Protein AF-A0A8H9K4C8-F1 (afdb_monomer_lite)

Radius of gyration: 15.58 Å; chains: 1; bounding box: 50×40×23 Å

Sequence (76 aa):
MELQRSFTTPHSYSALEKEIEMAEALIENDGTAFPDCTFEDGYIACMKFVLGHLGSNVREEYEDMLSERNNEEDAA

Secondary structure (DSSP, 8-state):
----PPP--SS-HHHHHHHHHHHHHHHHHHS-S-SSS-HHHHHHHHHHHHTTSS--SSHHHHHHHHHHHHHHHHT-

Organism: Vibrio parahaemolyticus (NCBI:txid670)

Foldseek 3Di:
DPPPPDDDFPDDPVVLVVLVVLQVVCCVVPVGLCPPDDPVVVVVQNVCCRNVVDPRSRVVVSVVVVVVVVVVVVVD

pLDDT: mean 89.48, std 9.09, range [55.53, 97.75]

Structure (mmCIF, N/CA/C/O backbone):
data_AF-A0A8H9K4C8-F1
#
_entry.id   AF-A0A8H9K4C8-F1
#
loop_
_atom_site.group_PDB
_atom_site.id
_atom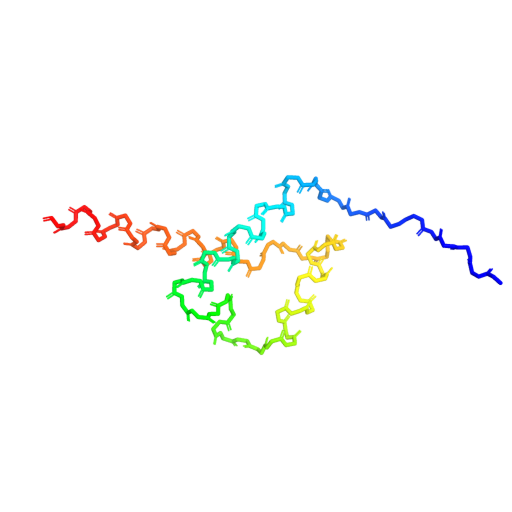_site.type_symbol
_atom_site.label_atom_id
_atom_site.label_alt_id
_atom_site.label_comp_id
_atom_site.label_asym_id
_atom_site.label_entity_id
_atom_site.label_seq_id
_atom_site.pdbx_PDB_ins_code
_atom_site.Cartn_x
_atom_site.Cartn_y
_atom_site.Cartn_z
_atom_site.occupancy
_atom_site.B_iso_or_equiv
_atom_site.auth_seq_id
_atom_site.auth_comp_id
_atom_site.auth_asym_id
_atom_site.auth_atom_id
_atom_site.pdbx_PDB_model_num
ATOM 1 N N . MET A 1 1 ? 29.220 -20.732 -0.769 1.00 55.53 1 MET A N 1
ATOM 2 C CA . MET A 1 1 ? 28.882 -19.296 -0.743 1.00 55.53 1 MET A CA 1
ATOM 3 C C . MET A 1 1 ? 27.928 -19.053 -1.890 1.00 55.53 1 MET A C 1
ATOM 5 O O . MET A 1 1 ? 28.335 -19.231 -3.031 1.00 55.53 1 MET A O 1
ATOM 9 N N . GLU A 1 2 ? 26.661 -18.766 -1.599 1.00 71.88 2 GLU A N 1
ATOM 10 C CA . GLU A 1 2 ? 25.733 -18.311 -2.635 1.00 71.88 2 GLU A CA 1
ATOM 11 C C . GLU A 1 2 ? 26.146 -16.908 -3.073 1.00 71.88 2 GLU A C 1
ATOM 13 O O . GLU A 1 2 ? 26.465 -16.055 -2.244 1.00 71.88 2 GLU A O 1
ATOM 18 N N . LEU A 1 3 ? 26.205 -16.689 -4.385 1.00 68.31 3 LEU A N 1
ATOM 19 C CA . LEU A 1 3 ? 26.464 -15.372 -4.944 1.00 68.31 3 LEU A CA 1
ATOM 20 C C . LEU A 1 3 ? 25.233 -14.514 -4.629 1.00 68.31 3 LEU A C 1
ATOM 22 O O . LEU A 1 3 ? 24.187 -14.702 -5.250 1.00 68.31 3 LEU A O 1
ATOM 26 N N . GLN A 1 4 ? 25.334 -13.626 -3.637 1.00 71.62 4 GLN A N 1
ATOM 27 C CA . GLN A 1 4 ? 24.261 -12.700 -3.287 1.00 71.62 4 GLN A CA 1
ATOM 28 C C . GLN A 1 4 ? 24.008 -11.799 -4.501 1.00 71.62 4 GLN A C 1
ATOM 30 O O . GLN A 1 4 ? 24.765 -10.868 -4.774 1.00 71.62 4 GLN A O 1
ATOM 35 N N . ARG A 1 5 ? 22.989 -12.137 -5.297 1.00 72.69 5 ARG A N 1
ATOM 36 C CA . ARG A 1 5 ? 22.580 -11.306 -6.428 1.00 72.69 5 ARG A CA 1
ATOM 37 C C . ARG A 1 5 ? 22.018 -10.012 -5.864 1.00 72.69 5 ARG A C 1
ATOM 39 O O . ARG A 1 5 ? 21.211 -10.045 -4.937 1.00 72.69 5 ARG A O 1
ATOM 46 N N . SER A 1 6 ? 22.457 -8.887 -6.419 1.00 77.12 6 SER A N 1
ATOM 47 C CA . SER A 1 6 ? 21.883 -7.586 -6.102 1.00 77.12 6 SER A CA 1
ATOM 48 C C . SER A 1 6 ? 20.375 -7.646 -6.325 1.00 77.12 6 SER A C 1
ATOM 50 O O . SER A 1 6 ? 19.918 -8.001 -7.411 1.00 77.12 6 SER A O 1
ATOM 52 N N . PHE A 1 7 ? 19.617 -7.348 -5.275 1.00 78.31 7 PHE A N 1
ATOM 53 C CA . PHE A 1 7 ? 18.176 -7.210 -5.372 1.00 78.31 7 PHE A CA 1
ATOM 54 C C . PHE A 1 7 ? 17.854 -5.933 -6.149 1.00 78.31 7 PHE A C 1
ATOM 56 O O . PHE A 1 7 ? 18.358 -4.861 -5.812 1.00 78.31 7 PHE A O 1
ATOM 63 N N . THR A 1 8 ? 17.032 -6.047 -7.186 1.00 83.94 8 THR A N 1
ATOM 64 C CA . THR A 1 8 ? 16.554 -4.905 -7.968 1.00 83.94 8 THR A CA 1
ATOM 65 C C . THR A 1 8 ? 15.038 -4.920 -7.969 1.00 83.94 8 THR A C 1
ATOM 67 O O . THR A 1 8 ? 14.435 -5.920 -8.354 1.00 83.94 8 THR A O 1
ATOM 70 N N . THR A 1 9 ? 14.436 -3.811 -7.559 1.00 91.12 9 THR A N 1
ATOM 71 C CA . THR A 1 9 ? 13.000 -3.561 -7.685 1.00 91.12 9 THR A CA 1
ATOM 72 C C . THR A 1 9 ? 12.749 -2.709 -8.934 1.00 91.12 9 THR A C 1
ATOM 74 O O . THR A 1 9 ? 13.601 -1.881 -9.271 1.00 91.12 9 THR A O 1
ATOM 77 N N . PRO A 1 10 ? 11.627 -2.899 -9.654 1.00 93.69 10 PRO A N 1
ATOM 78 C CA . PRO A 1 10 ? 11.263 -2.015 -10.761 1.00 93.69 10 PRO A CA 1
ATOM 79 C C . PRO A 1 10 ? 10.805 -0.627 -10.291 1.00 93.69 10 PRO A C 1
ATOM 81 O O . PRO A 1 10 ? 10.658 0.275 -11.115 1.00 93.69 10 PRO A O 1
ATOM 84 N N . HIS A 1 11 ? 10.574 -0.447 -8.989 1.00 94.69 11 HIS A N 1
ATOM 85 C CA . HIS A 1 11 ? 10.083 0.800 -8.417 1.00 94.69 11 HIS A CA 1
ATOM 86 C C . HIS A 1 11 ? 11.218 1.767 -8.108 1.00 94.69 11 HIS A C 1
ATOM 88 O O . HIS A 1 11 ? 12.306 1.375 -7.682 1.00 94.69 11 HIS A O 1
ATOM 94 N N . SER A 1 12 ? 10.952 3.062 -8.274 1.00 94.75 12 SER A N 1
ATOM 95 C CA . SER A 1 12 ? 11.823 4.081 -7.699 1.00 94.75 12 SER A CA 1
ATOM 96 C C . SER A 1 12 ? 11.675 4.095 -6.180 1.00 94.75 12 SER A C 1
ATOM 98 O O . SER A 1 12 ? 10.629 3.746 -5.636 1.00 94.75 12 SER A O 1
ATOM 100 N N . TYR A 1 13 ? 12.705 4.586 -5.496 1.00 94.31 13 TYR A N 1
ATOM 101 C CA . TYR A 1 13 ? 12.653 4.822 -4.055 1.00 94.31 13 TYR A CA 1
ATOM 102 C C . TYR A 1 13 ? 11.429 5.670 -3.654 1.00 94.31 13 TYR A C 1
ATOM 104 O O . TYR A 1 13 ? 10.660 5.273 -2.789 1.00 94.31 13 TYR A O 1
ATOM 112 N N . SER A 1 14 ? 11.162 6.752 -4.393 1.00 96.88 14 SER A N 1
ATOM 113 C CA . SER A 1 14 ? 9.992 7.613 -4.175 1.00 96.88 14 SER A CA 1
ATOM 114 C C . SER A 1 14 ? 8.640 6.930 -4.409 1.00 96.88 14 SER A C 1
ATOM 116 O O . SER A 1 14 ? 7.639 7.359 -3.847 1.00 96.88 14 SER A O 1
ATOM 118 N N . ALA A 1 15 ? 8.570 5.900 -5.258 1.00 95.56 15 ALA A N 1
ATOM 119 C CA . ALA A 1 15 ? 7.335 5.146 -5.451 1.00 95.56 15 ALA A CA 1
ATOM 120 C C . ALA A 1 15 ? 7.055 4.233 -4.251 1.00 95.56 15 ALA A C 1
ATOM 122 O O . ALA A 1 15 ? 5.902 4.091 -3.861 1.00 95.56 15 ALA A O 1
ATOM 123 N N . LEU A 1 16 ? 8.106 3.667 -3.649 1.00 96.12 16 LEU A N 1
ATOM 124 C CA . LEU A 1 16 ? 7.990 2.882 -2.422 1.00 96.12 16 LEU A CA 1
ATOM 125 C C . LEU A 1 16 ? 7.635 3.762 -1.218 1.00 96.12 16 LEU A C 1
ATOM 127 O O . LEU A 1 16 ? 6.789 3.367 -0.428 1.00 96.12 16 LEU A O 1
ATOM 131 N N . GLU A 1 17 ? 8.224 4.956 -1.098 1.00 97.56 17 GLU A N 1
ATOM 132 C CA . GLU A 1 17 ? 7.851 5.910 -0.040 1.00 97.56 17 GLU A CA 1
ATOM 133 C C . GLU A 1 17 ? 6.377 6.302 -0.130 1.00 97.56 17 GLU A C 1
ATOM 135 O O . GLU A 1 17 ? 5.673 6.239 0.868 1.00 97.56 17 GLU A O 1
ATOM 140 N N . LYS A 1 18 ? 5.872 6.598 -1.332 1.00 97.00 18 LYS A N 1
ATOM 141 C CA . LYS A 1 18 ? 4.444 6.887 -1.520 1.00 97.00 18 LYS A CA 1
ATOM 142 C C . LYS A 1 18 ? 3.539 5.717 -1.149 1.00 97.00 18 LYS A C 1
ATOM 144 O O . LYS A 1 18 ? 2.464 5.938 -0.614 1.00 97.00 18 LYS A O 1
ATOM 149 N N . GLU A 1 19 ? 3.947 4.485 -1.451 1.00 97.19 19 GLU A N 1
ATOM 150 C CA . GLU A 1 19 ? 3.194 3.297 -1.030 1.00 97.19 19 GLU A CA 1
ATOM 151 C C . GLU A 1 19 ? 3.087 3.226 0.500 1.00 97.19 19 GLU A C 1
ATOM 153 O O . GLU A 1 19 ? 2.023 2.921 1.030 1.00 97.19 19 GLU A O 1
ATOM 158 N N . ILE A 1 20 ? 4.174 3.559 1.204 1.00 96.69 20 ILE A N 1
ATOM 159 C CA . ILE A 1 20 ? 4.205 3.617 2.670 1.00 96.69 20 ILE A CA 1
ATOM 160 C C . ILE A 1 20 ? 3.296 4.735 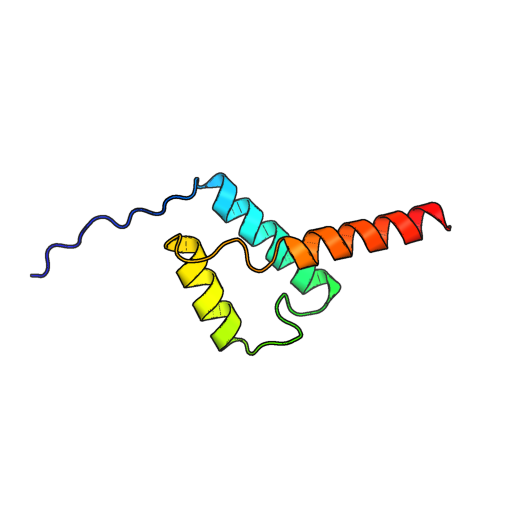3.182 1.00 96.69 20 ILE A C 1
ATOM 162 O O . ILE A 1 20 ? 2.460 4.466 4.034 1.00 96.69 20 ILE A O 1
ATOM 166 N N . GLU A 1 21 ? 3.399 5.946 2.631 1.00 97.75 21 GLU A N 1
ATOM 167 C CA . GLU A 1 21 ? 2.559 7.088 3.024 1.00 97.75 21 GLU A CA 1
ATOM 168 C C . GLU A 1 21 ? 1.059 6.775 2.875 1.00 97.75 21 GLU A C 1
ATOM 170 O O . GLU A 1 21 ? 0.269 7.082 3.767 1.00 97.75 21 GLU A O 1
ATOM 175 N N . MET A 1 22 ? 0.661 6.125 1.773 1.00 96.69 22 MET A N 1
ATOM 176 C CA . MET A 1 22 ? -0.728 5.694 1.562 1.00 96.69 22 MET A CA 1
ATOM 177 C C . MET A 1 22 ? -1.161 4.657 2.608 1.00 96.69 22 MET A C 1
ATOM 179 O O . MET A 1 22 ? -2.233 4.787 3.194 1.00 96.69 22 MET A O 1
ATOM 183 N N . ALA A 1 23 ? -0.321 3.654 2.883 1.00 95.75 23 ALA A N 1
ATOM 184 C CA . ALA A 1 23 ? -0.622 2.625 3.876 1.00 95.75 23 ALA A CA 1
ATOM 185 C C . ALA A 1 23 ? -0.717 3.193 5.303 1.00 95.75 23 ALA A C 1
ATOM 187 O O . ALA A 1 23 ? -1.604 2.806 6.060 1.00 95.75 23 ALA A O 1
ATOM 188 N N . GLU A 1 24 ? 0.176 4.112 5.675 1.00 96.81 24 GLU A N 1
ATOM 189 C CA . GLU A 1 24 ? 0.160 4.788 6.976 1.00 96.81 24 GLU A CA 1
ATOM 190 C C . GLU A 1 24 ? -1.122 5.602 7.163 1.00 96.81 24 GLU A C 1
ATOM 192 O O . GLU A 1 24 ? -1.751 5.502 8.215 1.00 96.81 24 GLU A O 1
ATOM 197 N N . ALA A 1 25 ? -1.554 6.331 6.132 1.00 96.12 25 ALA A N 1
ATOM 198 C CA . ALA A 1 25 ? -2.791 7.102 6.176 1.00 96.12 25 ALA A CA 1
ATOM 199 C C . ALA A 1 25 ? -4.037 6.213 6.337 1.00 96.12 25 ALA A C 1
ATOM 201 O O . ALA A 1 25 ? -4.903 6.527 7.150 1.00 96.12 25 ALA A O 1
ATOM 202 N N . LEU A 1 26 ? -4.107 5.082 5.625 1.00 94.75 26 LEU A N 1
ATOM 203 C CA . LEU A 1 26 ? -5.194 4.109 5.795 1.00 94.75 26 LEU A CA 1
ATOM 204 C C . LEU A 1 26 ? -5.208 3.502 7.201 1.00 94.75 26 LEU A C 1
ATOM 206 O O . LEU A 1 26 ? -6.261 3.355 7.809 1.00 94.75 26 LEU A O 1
ATOM 210 N N . ILE A 1 27 ? -4.040 3.177 7.761 1.00 94.19 27 ILE A N 1
ATOM 211 C CA . ILE A 1 27 ? -3.947 2.659 9.134 1.00 94.19 27 ILE A CA 1
ATOM 212 C C . ILE A 1 27 ? -4.390 3.716 10.151 1.00 94.19 27 ILE A C 1
ATOM 214 O O . ILE A 1 27 ? -5.043 3.370 11.134 1.00 94.19 27 ILE A O 1
ATOM 218 N N . GLU A 1 28 ? -4.043 4.985 9.941 1.00 95.12 28 GLU A N 1
ATOM 219 C CA . GLU A 1 28 ? -4.486 6.081 10.806 1.00 95.12 28 GLU A CA 1
ATOM 220 C C . GLU A 1 28 ? -6.008 6.281 10.743 1.00 95.12 28 GLU A C 1
ATOM 222 O O . GLU A 1 28 ? -6.627 6.517 11.781 1.00 95.12 28 GLU A O 1
ATOM 227 N N . ASN A 1 29 ? -6.607 6.135 9.558 1.00 91.44 29 ASN A N 1
ATOM 228 C CA . ASN A 1 29 ? -8.043 6.297 9.341 1.00 91.44 29 ASN A CA 1
ATOM 229 C C . ASN A 1 29 ? -8.868 5.092 9.836 1.00 91.44 29 ASN A C 1
ATOM 231 O O . ASN A 1 29 ? -9.788 5.254 10.637 1.00 91.44 29 ASN A O 1
ATOM 235 N N . ASP A 1 30 ? -8.504 3.880 9.412 1.00 88.81 30 ASP A N 1
ATOM 236 C CA . ASP A 1 30 ? -9.328 2.668 9.542 1.00 88.81 30 ASP A CA 1
ATOM 237 C C . ASP A 1 30 ? -8.749 1.627 10.515 1.00 88.81 30 ASP A C 1
ATOM 239 O O . ASP A 1 30 ? -9.338 0.570 10.759 1.00 88.81 30 ASP A O 1
ATOM 243 N N . GLY A 1 31 ? -7.570 1.886 11.086 1.00 89.88 31 GLY A N 1
ATOM 244 C CA . GLY A 1 31 ? -6.847 0.951 11.956 1.00 89.88 31 GLY A CA 1
ATOM 245 C C . GLY A 1 31 ? -6.155 -0.195 11.209 1.00 89.88 31 GLY A C 1
ATOM 246 O O . GLY A 1 31 ? -5.411 -0.967 11.818 1.00 89.88 31 GLY A O 1
ATOM 247 N N . THR A 1 32 ? -6.375 -0.315 9.899 1.00 90.00 32 THR A N 1
ATOM 248 C CA . THR A 1 32 ? -5.741 -1.292 9.010 1.00 90.00 32 THR A CA 1
ATOM 249 C C . THR A 1 32 ? -5.761 -0.782 7.571 1.00 90.00 32 THR A C 1
ATOM 251 O O . THR A 1 32 ? -6.724 -0.157 7.152 1.00 90.00 32 THR A O 1
ATOM 254 N N . ALA A 1 33 ? -4.729 -1.108 6.790 1.00 88.88 33 ALA A N 1
ATOM 255 C CA . ALA A 1 33 ? -4.746 -0.932 5.333 1.00 88.88 33 ALA A CA 1
ATOM 256 C C . ALA A 1 33 ? -5.368 -2.138 4.595 1.00 88.88 33 ALA A C 1
ATOM 258 O O . ALA A 1 33 ? -5.412 -2.166 3.373 1.00 88.88 33 ALA A O 1
ATOM 259 N N . PHE A 1 34 ? -5.803 -3.162 5.337 1.00 86.44 34 PHE A N 1
ATOM 260 C CA . PHE A 1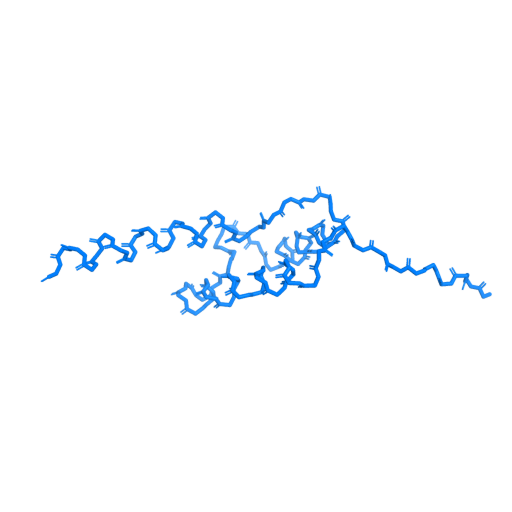 34 ? -6.330 -4.422 4.812 1.00 86.44 34 PHE A CA 1
ATOM 261 C C . PHE A 1 34 ? -7.580 -4.826 5.613 1.00 86.44 34 PHE A C 1
ATOM 263 O O . PHE A 1 34 ? -7.465 -5.611 6.559 1.00 86.44 34 PHE A O 1
ATOM 270 N N . PRO A 1 35 ? -8.762 -4.256 5.319 1.00 81.62 35 PRO A N 1
ATOM 271 C CA . PRO A 1 35 ? -9.988 -4.553 6.066 1.00 81.62 35 PRO A CA 1
ATOM 272 C C . PRO A 1 35 ? -10.572 -5.935 5.733 1.00 81.62 35 PRO A C 1
ATOM 274 O O . PRO A 1 35 ? -11.103 -6.609 6.6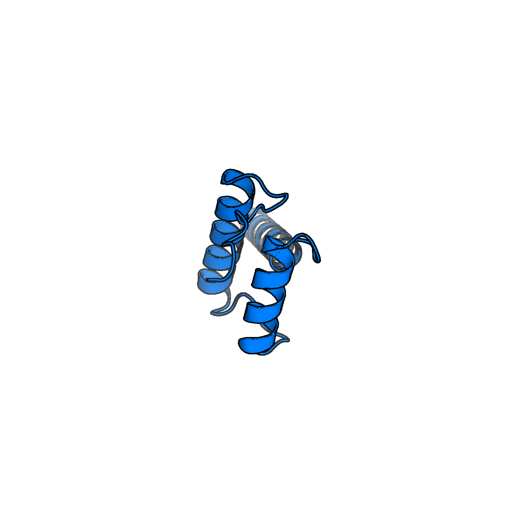16 1.00 81.62 35 PRO A O 1
ATOM 277 N N . ASP A 1 36 ? -10.415 -6.388 4.486 1.00 86.06 36 ASP A N 1
ATOM 278 C CA . ASP A 1 36 ? -11.004 -7.636 3.978 1.00 86.06 36 ASP A CA 1
ATOM 279 C C . ASP A 1 36 ? -10.020 -8.820 3.931 1.00 86.06 36 ASP A C 1
ATOM 281 O O . ASP A 1 36 ? -10.352 -9.905 3.445 1.00 86.06 36 ASP A O 1
ATOM 285 N N . CYS A 1 37 ? -8.790 -8.628 4.411 1.00 88.12 37 CYS A N 1
ATOM 286 C CA . CYS A 1 37 ? -7.696 -9.597 4.303 1.00 88.12 37 CYS A CA 1
ATOM 287 C C . CYS A 1 37 ? -7.024 -9.852 5.655 1.00 88.12 37 CYS A C 1
ATOM 289 O O . CYS A 1 37 ? -7.216 -9.113 6.622 1.00 88.12 37 CYS A O 1
ATOM 291 N N . THR A 1 38 ? -6.207 -10.906 5.737 1.00 90.19 38 THR A N 1
ATOM 292 C CA . THR A 1 38 ? -5.359 -11.106 6.918 1.00 90.19 38 THR A CA 1
ATOM 293 C C . THR A 1 38 ? -4.077 -10.279 6.825 1.00 90.19 38 THR A C 1
ATOM 295 O O . THR A 1 38 ? -3.667 -9.819 5.756 1.00 90.19 38 THR A O 1
ATOM 298 N N . PHE A 1 39 ? -3.389 -10.128 7.958 1.00 88.50 39 PHE A N 1
ATOM 299 C CA . PHE A 1 39 ? -2.062 -9.514 7.994 1.00 88.50 39 PHE A CA 1
ATOM 300 C C . PHE A 1 39 ? -1.068 -10.227 7.058 1.00 88.50 39 PHE A C 1
ATOM 302 O O . PHE A 1 39 ? -0.275 -9.578 6.374 1.00 88.50 39 PHE A O 1
ATOM 309 N N . GLU A 1 40 ? -1.110 -11.561 7.003 1.00 94.38 40 GLU A N 1
ATOM 310 C CA . GLU A 1 40 ? -0.255 -12.364 6.128 1.00 94.38 40 GLU A CA 1
ATOM 311 C C . GLU A 1 40 ? -0.523 -12.084 4.647 1.00 94.38 40 GLU A C 1
ATOM 313 O O . GLU A 1 40 ? 0.433 -11.988 3.873 1.00 94.38 40 GLU A O 1
ATOM 318 N N . ASP A 1 41 ? -1.787 -11.907 4.253 1.00 93.62 41 ASP A N 1
ATOM 319 C CA . ASP A 1 41 ? -2.149 -11.545 2.880 1.00 93.62 41 ASP A CA 1
ATOM 320 C C . ASP A 1 41 ? -1.540 -10.191 2.496 1.00 93.62 41 ASP A C 1
ATOM 322 O O . ASP A 1 41 ? -0.879 -10.085 1.457 1.00 93.62 41 ASP A O 1
ATOM 326 N N . GLY A 1 42 ? -1.658 -9.190 3.376 1.00 92.25 42 GLY A N 1
ATOM 327 C CA . GLY A 1 42 ? -1.052 -7.868 3.192 1.00 92.25 42 GLY A CA 1
ATOM 328 C C . GLY A 1 42 ? 0.478 -7.914 3.118 1.00 92.25 42 GLY A C 1
ATOM 329 O O . GLY A 1 42 ? 1.092 -7.293 2.246 1.00 92.25 42 GLY A O 1
ATOM 330 N N . TYR A 1 43 ? 1.121 -8.723 3.965 1.00 94.06 43 TYR A N 1
ATOM 331 C CA . TYR A 1 43 ? 2.575 -8.915 3.938 1.00 94.06 43 TYR A CA 1
ATOM 332 C C . TYR A 1 43 ? 3.051 -9.534 2.615 1.00 94.06 43 TYR A C 1
ATOM 334 O O . TYR A 1 43 ? 4.028 -9.078 2.011 1.00 94.06 43 TYR A O 1
ATOM 342 N N . ILE A 1 44 ? 2.345 -10.557 2.127 1.00 96.00 44 ILE A N 1
ATOM 343 C CA . ILE A 1 44 ? 2.637 -11.198 0.839 1.00 96.00 44 ILE A CA 1
ATOM 344 C C . ILE A 1 44 ? 2.412 -10.213 -0.314 1.00 96.00 44 ILE A C 1
ATOM 346 O O . ILE A 1 44 ? 3.226 -10.167 -1.243 1.00 96.00 44 ILE A O 1
ATOM 350 N N . ALA A 1 45 ? 1.329 -9.437 -0.271 1.00 94.56 45 ALA A N 1
ATOM 351 C CA . ALA A 1 45 ? 0.991 -8.446 -1.285 1.00 94.56 45 ALA A CA 1
ATOM 352 C C . ALA A 1 45 ? 2.059 -7.343 -1.376 1.00 94.56 45 ALA A C 1
ATOM 354 O O . ALA A 1 45 ? 2.553 -7.066 -2.470 1.00 94.56 45 ALA A O 1
ATOM 355 N N . CYS A 1 46 ? 2.524 -6.826 -0.234 1.00 94.25 46 CYS A N 1
ATOM 356 C CA . CYS A 1 46 ? 3.633 -5.874 -0.148 1.00 94.25 46 CYS A CA 1
ATOM 357 C C . CYS A 1 46 ? 4.914 -6.424 -0.797 1.00 94.25 46 CYS A C 1
ATOM 359 O O . CYS A 1 46 ? 5.504 -5.785 -1.668 1.00 94.25 46 CYS A O 1
ATOM 361 N N . MET A 1 47 ? 5.314 -7.658 -0.473 1.00 95.62 47 MET A N 1
ATOM 362 C CA . MET A 1 47 ? 6.505 -8.270 -1.081 1.00 95.62 47 MET A CA 1
ATOM 363 C C . MET A 1 47 ? 6.354 -8.465 -2.594 1.00 95.62 47 MET A C 1
ATOM 365 O O . MET A 1 47 ? 7.297 -8.235 -3.354 1.00 95.62 47 MET A O 1
ATOM 369 N N . LYS A 1 48 ? 5.163 -8.861 -3.057 1.00 95.62 48 LYS A N 1
ATOM 370 C CA . LYS A 1 48 ? 4.861 -8.974 -4.489 1.00 95.62 48 LYS A CA 1
ATOM 371 C C . LYS A 1 48 ? 4.876 -7.616 -5.188 1.00 95.62 48 LYS A C 1
ATOM 373 O O . LYS A 1 48 ? 5.354 -7.558 -6.320 1.00 95.62 48 LYS A O 1
ATOM 378 N N . PHE A 1 49 ? 4.417 -6.549 -4.536 1.00 95.25 49 PHE A N 1
ATOM 379 C CA . PHE A 1 49 ? 4.546 -5.184 -5.040 1.00 95.25 49 PHE A CA 1
ATOM 380 C C . PHE A 1 49 ? 6.018 -4.801 -5.182 1.00 95.25 49 PHE A C 1
ATOM 382 O O . PHE A 1 49 ? 6.433 -4.455 -6.282 1.00 95.25 49 PHE A O 1
ATOM 389 N N . VAL A 1 50 ? 6.845 -4.970 -4.143 1.00 94.81 50 VAL A N 1
ATOM 390 C CA . VAL A 1 50 ? 8.286 -4.645 -4.193 1.00 94.81 50 VAL A CA 1
ATOM 391 C C . VAL A 1 50 ? 9.007 -5.420 -5.308 1.00 94.81 50 VAL A C 1
ATOM 393 O O . VAL A 1 50 ? 9.892 -4.875 -5.970 1.00 94.81 50 VAL A O 1
ATOM 396 N N . LEU A 1 51 ? 8.607 -6.668 -5.565 1.00 94.25 51 LEU A N 1
ATOM 397 C CA . LEU A 1 51 ? 9.117 -7.492 -6.669 1.00 94.25 51 LEU A CA 1
ATOM 398 C C . LEU A 1 51 ? 8.567 -7.106 -8.055 1.00 94.25 51 LEU A C 1
ATOM 400 O O . LEU A 1 51 ? 9.075 -7.589 -9.064 1.00 94.25 51 LEU A O 1
ATOM 404 N N . GLY A 1 52 ? 7.538 -6.260 -8.125 1.00 94.19 52 GLY A N 1
ATOM 405 C CA . GLY A 1 52 ? 6.854 -5.887 -9.364 1.00 94.19 52 GLY A CA 1
ATOM 406 C C . GLY A 1 52 ? 5.911 -6.953 -9.917 1.00 94.19 52 GLY A C 1
ATOM 407 O O . GLY A 1 52 ? 5.560 -6.909 -11.092 1.00 94.19 52 GLY A O 1
ATOM 408 N N . HIS A 1 53 ? 5.528 -7.935 -9.104 1.00 95.81 53 HIS A N 1
ATOM 409 C CA . HIS A 1 53 ? 4.567 -8.972 -9.482 1.00 95.81 53 HIS A CA 1
ATOM 410 C C . HIS A 1 53 ? 3.114 -8.513 -9.321 1.00 95.81 53 HIS A C 1
ATOM 412 O O . HIS 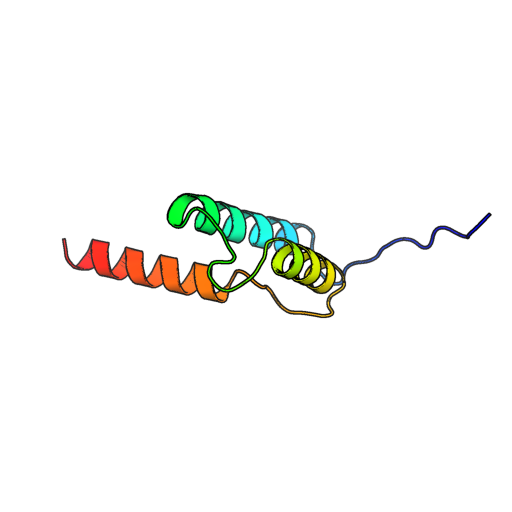A 1 53 ? 2.228 -9.091 -9.946 1.00 95.81 53 HIS A O 1
ATOM 418 N N . LEU A 1 54 ? 2.876 -7.511 -8.474 1.00 94.38 54 LEU A N 1
ATOM 419 C CA . LEU A 1 54 ? 1.575 -6.886 -8.253 1.00 94.38 54 LEU A CA 1
ATOM 420 C C . LEU A 1 54 ? 1.696 -5.361 -8.315 1.00 94.38 54 LEU A C 1
ATOM 422 O O . LEU A 1 54 ? 2.785 -4.806 -8.143 1.00 94.38 54 LEU A O 1
ATOM 426 N N . GLY A 1 55 ? 0.564 -4.709 -8.582 1.00 94.19 55 GLY A N 1
ATOM 427 C CA . GLY A 1 55 ? 0.414 -3.266 -8.426 1.00 94.19 55 GLY A CA 1
ATOM 428 C C . GLY A 1 55 ? 0.390 -2.848 -6.956 1.00 94.19 55 GLY A C 1
ATOM 429 O O . GLY A 1 55 ? 0.627 -3.665 -6.065 1.00 94.19 55 GLY A O 1
ATOM 430 N N . SER A 1 56 ? 0.126 -1.561 -6.730 1.00 93.69 56 SER A N 1
ATOM 431 C CA . SER A 1 56 ? -0.132 -1.049 -5.382 1.00 93.69 56 SER A C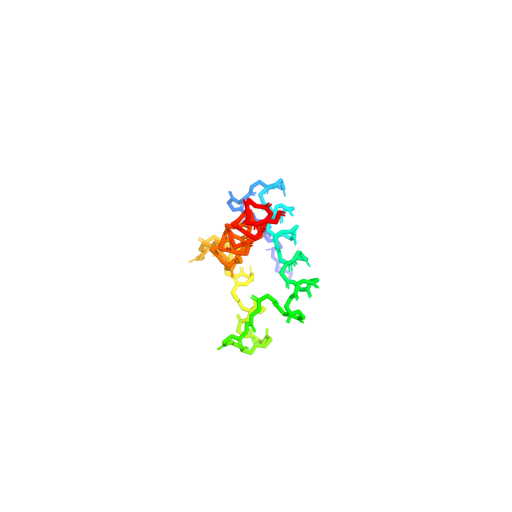A 1
ATOM 432 C C . SER A 1 56 ? -1.330 -1.774 -4.777 1.00 93.69 56 SER A C 1
ATOM 434 O O . SER A 1 56 ? -2.295 -2.030 -5.495 1.00 93.69 56 SER A O 1
ATOM 436 N N . ASN A 1 57 ? -1.255 -2.099 -3.488 1.00 91.81 57 ASN A N 1
ATOM 437 C CA . ASN A 1 57 ? -2.347 -2.776 -2.772 1.00 91.81 57 ASN A CA 1
ATOM 438 C C . ASN A 1 57 ? -3.068 -1.849 -1.785 1.00 91.81 57 ASN A C 1
ATOM 440 O O . ASN A 1 57 ? -3.814 -2.337 -0.952 1.00 91.81 57 ASN A O 1
ATOM 444 N N . VAL A 1 58 ? -2.747 -0.553 -1.816 1.00 94.50 58 VAL A N 1
ATOM 445 C CA . VAL A 1 58 ? -3.315 0.460 -0.912 1.00 94.50 58 VAL A CA 1
ATOM 446 C C . VAL A 1 58 ? -3.773 1.714 -1.652 1.00 94.50 58 VAL A C 1
ATOM 448 O O . VAL A 1 58 ? -4.383 2.593 -1.057 1.00 94.50 58 VAL A O 1
ATOM 451 N N . ARG A 1 59 ? -3.429 1.859 -2.939 1.00 94.75 59 ARG A N 1
ATOM 452 C CA . ARG A 1 59 ? -3.731 3.079 -3.693 1.00 94.75 59 ARG A CA 1
ATOM 453 C C . ARG A 1 59 ? -5.221 3.277 -3.912 1.00 94.75 59 ARG A C 1
ATOM 455 O O . ARG A 1 59 ? -5.665 4.408 -3.800 1.00 94.75 59 ARG A O 1
ATOM 462 N N . GLU A 1 60 ? -5.942 2.222 -4.277 1.00 93.50 60 GLU A N 1
ATOM 463 C CA . GLU A 1 60 ? -7.374 2.317 -4.577 1.00 93.50 60 GLU A CA 1
ATOM 464 C C . GLU A 1 60 ? -8.134 2.746 -3.322 1.00 93.50 60 GLU A C 1
ATOM 466 O O . GLU A 1 60 ? -8.783 3.786 -3.320 1.00 93.50 60 GLU A O 1
ATOM 471 N N . GLU A 1 61 ? -7.902 2.050 -2.212 1.00 93.06 61 GLU A N 1
ATOM 472 C CA . GLU A 1 61 ? -8.491 2.358 -0.912 1.00 93.06 61 GLU A CA 1
ATOM 473 C C . GLU A 1 61 ? -8.106 3.764 -0.427 1.00 93.06 61 GLU A C 1
ATOM 475 O O . GLU A 1 61 ? -8.930 4.491 0.124 1.00 93.06 61 GLU A O 1
ATOM 480 N N . TYR A 1 62 ? -6.859 4.188 -0.657 1.00 94.31 62 TYR A N 1
ATOM 481 C CA . TYR A 1 62 ? -6.411 5.534 -0.304 1.00 94.31 62 TYR A CA 1
ATOM 482 C C . TYR A 1 62 ? -7.085 6.623 -1.153 1.00 94.31 62 TYR A C 1
ATOM 484 O O . TYR A 1 62 ? -7.458 7.676 -0.630 1.00 94.31 62 TYR A O 1
ATOM 492 N N . GLU A 1 63 ? -7.233 6.400 -2.460 1.00 94.12 63 GLU A N 1
ATOM 493 C CA . GLU A 1 63 ? -7.929 7.318 -3.367 1.00 94.12 63 GLU A CA 1
ATOM 494 C C . GLU A 1 63 ? -9.417 7.427 -3.005 1.00 94.12 63 GLU A C 1
ATOM 496 O O . GLU A 1 63 ? -9.949 8.543 -2.967 1.00 94.12 63 GLU A O 1
ATOM 501 N N . ASP A 1 64 ? -10.051 6.310 -2.649 1.00 93.00 64 ASP A N 1
ATOM 502 C CA . ASP A 1 64 ? -11.433 6.266 -2.175 1.00 93.00 64 ASP A CA 1
ATOM 503 C C . ASP A 1 64 ? -11.592 7.050 -0.865 1.00 93.00 64 ASP A C 1
ATOM 505 O O . ASP A 1 64 ? -12.408 7.974 -0.813 1.00 93.00 64 ASP A O 1
ATOM 509 N N . MET A 1 65 ? -10.737 6.808 0.135 1.00 93.31 65 MET A N 1
ATOM 510 C CA . MET A 1 65 ? -10.716 7.556 1.403 1.00 93.31 65 MET A CA 1
ATOM 511 C C . MET A 1 65 ? -10.563 9.072 1.182 1.00 93.31 65 MET A C 1
ATOM 513 O O . MET A 1 65 ? -11.255 9.880 1.807 1.00 93.31 65 MET A O 1
ATOM 517 N N . LEU A 1 66 ? -9.670 9.499 0.279 1.00 92.69 66 LEU A N 1
ATOM 518 C CA . LEU A 1 66 ? -9.522 10.919 -0.056 1.00 92.69 66 LEU A CA 1
ATOM 519 C C . LEU A 1 66 ? -10.774 11.490 -0.727 1.00 92.69 66 LEU A C 1
ATOM 521 O O . LEU A 1 66 ? -11.131 12.644 -0.477 1.00 92.69 66 LEU A O 1
ATOM 525 N N . SER A 1 67 ? -11.424 10.712 -1.592 1.00 92.50 67 SER A N 1
ATOM 526 C CA . SER A 1 67 ? -12.646 11.134 -2.272 1.00 92.50 67 SER A CA 1
ATOM 527 C C . SER A 1 67 ? -13.802 11.323 -1.287 1.00 92.50 67 SER A C 1
ATOM 529 O O . SER A 1 67 ? -14.504 12.332 -1.359 1.00 92.50 67 SER A O 1
ATOM 531 N N . GLU A 1 68 ? -13.947 10.414 -0.323 1.00 89.62 68 GLU A N 1
ATOM 532 C CA . GLU A 1 68 ? -14.951 10.480 0.737 1.00 89.62 68 GLU A CA 1
ATOM 533 C C . GLU A 1 68 ? -14.729 11.703 1.626 1.00 89.62 68 GLU A C 1
ATOM 535 O O . GLU A 1 68 ? -15.651 12.500 1.804 1.00 89.62 68 GLU A O 1
ATOM 540 N N . ARG A 1 69 ? -13.488 11.938 2.073 1.00 87.50 69 ARG A N 1
ATOM 541 C CA . ARG A 1 69 ? -13.150 13.105 2.902 1.00 87.50 69 ARG A CA 1
ATOM 542 C C . ARG A 1 69 ? -13.453 14.433 2.208 1.00 87.50 69 ARG A C 1
ATOM 544 O O . ARG A 1 69 ? -14.000 15.340 2.827 1.00 87.50 69 ARG A O 1
ATOM 551 N N . ASN A 1 70 ? -13.127 14.554 0.921 1.00 84.00 70 ASN A N 1
ATOM 552 C CA . ASN A 1 70 ? -13.412 15.776 0.163 1.00 84.00 70 ASN A CA 1
ATOM 553 C C . ASN A 1 70 ? -14.926 16.027 0.037 1.00 84.00 70 ASN A C 1
ATOM 555 O O . ASN A 1 70 ? -15.371 17.166 0.148 1.00 84.00 70 ASN A O 1
ATOM 559 N N . ASN A 1 71 ? -15.725 14.970 -0.149 1.00 83.38 71 ASN A N 1
ATOM 560 C CA . ASN A 1 71 ? -17.183 15.090 -0.212 1.00 83.38 71 ASN A CA 1
ATOM 561 C C . ASN A 1 71 ? -17.792 15.528 1.134 1.00 83.38 71 ASN A C 1
ATOM 563 O O . ASN A 1 71 ? -18.789 16.250 1.143 1.00 83.38 71 ASN A O 1
ATOM 567 N N . GLU A 1 72 ? -17.218 15.096 2.260 1.00 81.44 72 GLU A N 1
ATOM 568 C CA . GLU A 1 72 ? -17.640 15.524 3.599 1.00 81.44 72 GLU A CA 1
ATOM 569 C C . GLU A 1 72 ? -17.289 16.991 3.879 1.00 81.44 72 GLU A C 1
ATOM 571 O O . GLU A 1 72 ? -18.119 17.721 4.424 1.00 81.44 72 GLU A O 1
ATOM 576 N N . GLU A 1 73 ? -16.097 17.440 3.472 1.00 77.25 73 GLU A N 1
ATOM 577 C CA . GLU A 1 73 ? -15.672 18.841 3.595 1.00 77.25 73 GLU A CA 1
ATOM 578 C C . GLU A 1 73 ? -16.543 19.789 2.754 1.00 77.25 73 GLU A C 1
ATOM 580 O O . GLU A 1 73 ? -16.899 20.866 3.228 1.00 77.25 73 GLU A O 1
ATOM 585 N N . ASP A 1 74 ? -16.946 19.383 1.546 1.00 73.50 74 ASP A N 1
ATOM 586 C CA . ASP A 1 74 ? -17.826 20.175 0.672 1.00 73.50 74 ASP A CA 1
ATOM 587 C C . ASP A 1 74 ? -19.288 20.243 1.170 1.00 73.50 74 ASP A C 1
ATOM 589 O O . ASP A 1 74 ? -20.054 21.117 0.749 1.00 73.50 74 ASP A O 1
ATOM 593 N N . ALA A 1 75 ? -19.700 19.321 2.047 1.00 68.50 75 ALA A N 1
ATOM 594 C CA . ALA A 1 75 ? -21.055 19.247 2.597 1.00 68.50 75 ALA A CA 1
ATOM 595 C C . ALA A 1 75 ? -21.242 20.004 3.932 1.00 68.50 75 ALA A C 1
ATOM 597 O O . ALA A 1 75 ? -22.384 20.115 4.398 1.00 68.50 75 ALA A O 1
ATOM 598 N N . ALA A 1 76 ? -20.158 20.503 4.540 1.00 58.50 76 ALA A N 1
ATOM 599 C CA . ALA A 1 76 ? -20.126 21.180 5.845 1.00 58.50 76 ALA A CA 1
ATOM 600 C C . ALA A 1 76 ? -20.127 22.718 5.739 1.00 58.50 76 ALA A C 1
ATOM 602 O O . ALA A 1 76 ? -20.764 23.357 6.614 1.00 58.50 76 ALA A O 1
#